Protein AF-A0A529NSJ1-F1 (afdb_monomer_lite)

Radius of gyration: 13.99 Å; chains: 1; bounding box: 33×19×39 Å

Structure (mmCIF, N/CA/C/O backbone):
data_AF-A0A529NSJ1-F1
#
_entry.id   AF-A0A529NSJ1-F1
#
loop_
_atom_site.group_PDB
_atom_site.id
_atom_site.type_symbol
_atom_site.label_atom_id
_atom_site.label_alt_id
_atom_site.label_comp_id
_atom_site.label_asym_id
_atom_site.label_entity_id
_atom_site.label_seq_id
_atom_site.pdbx_PDB_ins_code
_atom_site.Cartn_x
_atom_site.Cartn_y
_atom_site.Cartn_z
_atom_site.occupancy
_atom_site.B_iso_or_equiv
_atom_site.auth_seq_id
_atom_site.auth_comp_id
_atom_site.auth_asym_id
_atom_site.auth_atom_id
_atom_site.pdbx_PDB_model_num
ATOM 1 N N . MET A 1 1 ? 10.291 2.738 1.153 1.00 84.56 1 MET A N 1
ATOM 2 C CA . MET A 1 1 ? 9.790 2.147 2.417 1.00 84.56 1 MET A CA 1
ATOM 3 C C . MET A 1 1 ? 9.119 3.174 3.328 1.00 84.56 1 MET A C 1
ATOM 5 O O . MET A 1 1 ? 8.039 2.883 3.816 1.00 84.56 1 MET A O 1
ATOM 9 N N . PHE A 1 2 ? 9.697 4.365 3.539 1.00 91.06 2 PHE A N 1
ATOM 10 C CA . PHE A 1 2 ? 9.144 5.347 4.486 1.00 91.06 2 PHE A CA 1
ATOM 11 C C . PHE A 1 2 ? 7.690 5.755 4.222 1.00 91.06 2 PHE A C 1
ATOM 13 O O . PHE A 1 2 ? 6.905 5.755 5.158 1.00 91.06 2 PHE A O 1
ATOM 20 N N . SER A 1 3 ? 7.300 6.031 2.974 1.00 91.88 3 SER A N 1
ATOM 21 C CA . SER A 1 3 ? 5.916 6.424 2.666 1.00 91.88 3 SER A CA 1
ATOM 22 C C . SER A 1 3 ? 4.901 5.318 2.970 1.00 91.88 3 SER A C 1
ATOM 24 O O . SER A 1 3 ? 3.846 5.598 3.528 1.00 91.88 3 SER A O 1
ATOM 26 N N . LEU A 1 4 ? 5.235 4.063 2.646 1.00 93.56 4 LEU A N 1
ATOM 27 C CA . LEU A 1 4 ? 4.397 2.904 2.967 1.00 93.56 4 LEU A CA 1
ATOM 28 C C . LEU A 1 4 ? 4.252 2.737 4.485 1.00 93.56 4 LEU A C 1
ATOM 30 O O . LEU A 1 4 ? 3.138 2.605 4.981 1.00 93.56 4 LEU A O 1
ATOM 34 N N . ALA A 1 5 ? 5.371 2.787 5.215 1.00 94.31 5 ALA A N 1
ATOM 35 C CA . ALA A 1 5 ? 5.370 2.6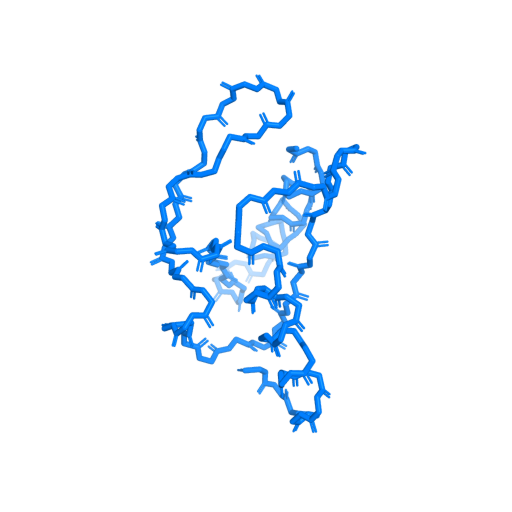71 6.670 1.00 94.31 5 ALA A CA 1
ATOM 36 C C . ALA A 1 5 ? 4.559 3.800 7.322 1.00 94.31 5 ALA A C 1
ATOM 38 O O . ALA A 1 5 ? 3.705 3.526 8.154 1.00 94.31 5 ALA A O 1
ATOM 39 N N . ALA A 1 6 ? 4.748 5.046 6.881 1.00 94.94 6 ALA A N 1
ATOM 40 C CA . ALA A 1 6 ? 4.013 6.198 7.396 1.00 94.94 6 ALA A CA 1
ATOM 41 C C . ALA A 1 6 ? 2.495 6.068 7.188 1.00 94.94 6 ALA A C 1
ATOM 43 O O . ALA A 1 6 ? 1.727 6.379 8.098 1.00 94.94 6 ALA A O 1
ATOM 44 N N . ALA A 1 7 ? 2.057 5.577 6.022 1.00 94.75 7 ALA A N 1
ATOM 45 C CA . ALA A 1 7 ? 0.641 5.334 5.757 1.00 94.75 7 ALA A CA 1
ATOM 46 C C . ALA A 1 7 ? 0.072 4.254 6.692 1.00 94.75 7 ALA A C 1
ATOM 48 O O . ALA A 1 7 ? -0.931 4.489 7.367 1.00 94.75 7 ALA A O 1
ATOM 49 N N . ILE A 1 8 ? 0.744 3.101 6.790 1.00 95.81 8 ILE A N 1
ATOM 50 C CA . ILE A 1 8 ? 0.314 1.998 7.660 1.00 95.81 8 ILE A CA 1
ATOM 51 C C . ILE A 1 8 ? 0.297 2.433 9.131 1.00 95.81 8 ILE A C 1
ATOM 53 O O . ILE A 1 8 ? -0.681 2.189 9.834 1.00 95.81 8 ILE A O 1
ATOM 57 N N . ASP A 1 9 ? 1.340 3.114 9.605 1.00 97.25 9 ASP A N 1
ATOM 58 C CA . ASP A 1 9 ? 1.442 3.545 10.999 1.00 97.25 9 ASP A CA 1
ATOM 59 C C . ASP A 1 9 ? 0.372 4.565 11.383 1.00 97.25 9 ASP A C 1
ATOM 61 O O . ASP A 1 9 ? -0.115 4.535 12.518 1.00 97.25 9 ASP A O 1
ATOM 65 N N . CYS A 1 10 ? -0.041 5.424 10.448 1.00 96.38 10 CYS A N 1
ATOM 66 C CA . CYS A 1 10 ? -1.149 6.349 10.654 1.00 96.38 10 CYS A CA 1
ATOM 67 C C . CYS A 1 10 ? -2.458 5.591 10.935 1.00 96.38 10 CYS A C 1
ATOM 69 O O . CYS A 1 10 ? -3.071 5.785 11.990 1.00 96.38 10 CYS A O 1
ATOM 71 N N . PHE A 1 11 ? -2.848 4.661 10.057 1.00 96.94 11 PHE A N 1
ATOM 72 C CA . PHE A 1 11 ? -4.091 3.893 10.214 1.00 96.94 11 PHE A CA 1
ATOM 73 C C . PHE A 1 11 ? -4.044 2.915 11.387 1.00 96.94 11 PHE A C 1
ATOM 75 O O . PHE A 1 11 ? -5.015 2.786 12.132 1.00 96.94 11 PHE A O 1
ATOM 82 N N . ARG A 1 12 ? -2.890 2.289 11.629 1.00 97.69 12 ARG A N 1
ATOM 83 C CA . ARG A 1 12 ? -2.669 1.439 12.803 1.00 97.69 12 ARG A CA 1
ATOM 84 C C . ARG A 1 12 ? -2.834 2.229 14.103 1.00 97.69 12 ARG A C 1
ATOM 86 O O . ARG A 1 12 ? -3.421 1.727 15.062 1.00 97.69 12 ARG A O 1
ATOM 93 N N . SER A 1 13 ? -2.339 3.466 14.148 1.00 98.19 13 SER A N 1
ATOM 94 C CA . SER A 1 13 ? -2.517 4.350 15.307 1.00 98.19 13 SER A CA 1
ATOM 95 C C . SER A 1 13 ? -3.978 4.762 15.487 1.00 98.19 13 SER A C 1
ATOM 97 O O . SER A 1 13 ? -4.460 4.787 16.619 1.00 98.19 13 SER A O 1
ATOM 99 N N . ALA A 1 14 ? -4.704 5.007 14.392 1.00 98.19 14 ALA A N 1
ATOM 100 C CA . ALA A 1 14 ? -6.140 5.273 14.433 1.00 98.19 14 ALA A CA 1
ATOM 101 C C . ALA A 1 14 ? -6.934 4.075 14.987 1.00 98.19 14 ALA A C 1
ATOM 103 O O . ALA A 1 14 ? -7.727 4.257 15.908 1.00 98.19 14 ALA A O 1
ATOM 104 N N . ASN A 1 15 ? -6.669 2.849 14.515 1.00 98.44 15 ASN A N 1
ATOM 105 C CA . ASN A 1 15 ? -7.284 1.632 15.069 1.00 98.44 15 ASN A CA 1
ATOM 106 C C . ASN A 1 15 ? -7.008 1.497 16.572 1.00 98.44 15 ASN A C 1
ATOM 108 O O . ASN A 1 15 ? -7.921 1.237 17.356 1.00 98.44 15 ASN A O 1
ATOM 112 N N . ARG A 1 16 ? -5.758 1.744 17.000 1.00 98.25 16 ARG A N 1
ATOM 113 C CA . ARG A 1 16 ? -5.383 1.704 18.421 1.00 98.25 16 ARG A CA 1
ATOM 114 C C . ARG A 1 16 ? -6.166 2.718 19.254 1.00 98.25 16 ARG A C 1
ATOM 116 O O . ARG A 1 16 ? -6.595 2.377 20.351 1.00 98.25 16 ARG A O 1
ATOM 123 N N . LEU A 1 17 ? -6.347 3.940 18.753 1.00 98.44 17 LEU A N 1
ATOM 124 C CA . LEU A 1 17 ? -7.124 4.975 19.438 1.00 98.44 17 LEU A CA 1
ATOM 125 C C . LEU A 1 17 ? -8.614 4.611 19.526 1.00 98.44 17 LEU A C 1
ATOM 127 O O . LEU A 1 17 ? -9.255 4.890 20.534 1.00 98.44 17 LEU A O 1
ATOM 131 N N . LEU A 1 18 ? -9.154 3.970 18.488 1.00 98.38 18 LEU A N 1
ATOM 132 C CA . LEU A 1 18 ? -10.552 3.533 18.427 1.00 98.38 18 LEU A CA 1
ATOM 133 C C . LEU A 1 18 ? -10.825 2.243 19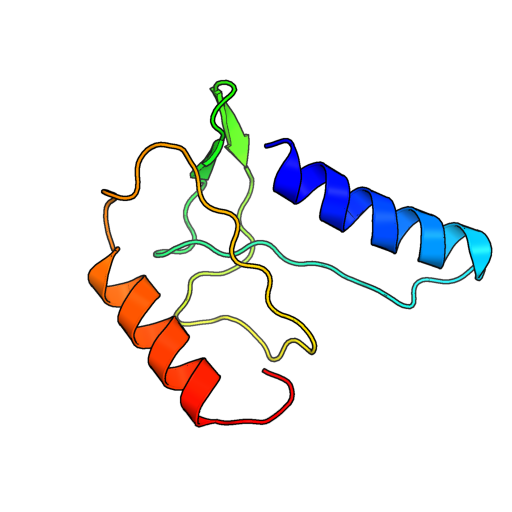.217 1.00 98.38 18 LEU A C 1
ATOM 135 O O . LEU A 1 18 ? -11.988 1.905 19.436 1.00 98.38 18 LEU A O 1
ATOM 139 N N . GLY A 1 19 ? -9.780 1.515 19.623 1.00 98.19 19 GLY A N 1
ATOM 140 C CA . GLY A 1 19 ? -9.892 0.248 20.350 1.00 98.19 19 GLY A CA 1
ATOM 141 C C . GLY A 1 19 ? -10.465 -0.906 19.520 1.00 98.19 19 GLY A C 1
ATOM 142 O O . GLY A 1 19 ? -10.906 -1.900 20.091 1.00 98.19 19 GLY A O 1
ATOM 143 N N . ARG A 1 20 ? -10.495 -0.776 18.188 1.00 97.81 20 ARG A N 1
ATOM 144 C CA . ARG A 1 20 ? -10.956 -1.809 17.249 1.00 97.81 20 ARG A CA 1
ATOM 145 C C . ARG A 1 20 ? -10.331 -1.610 15.871 1.00 97.81 20 ARG A C 1
ATOM 147 O O . ARG A 1 20 ? -9.936 -0.495 15.524 1.00 97.81 20 ARG A O 1
ATOM 154 N N . ASP A 1 21 ? -10.327 -2.664 15.068 1.00 97.12 21 ASP A N 1
ATOM 155 C CA . ASP A 1 21 ? -9.829 -2.607 13.696 1.00 97.12 21 ASP A CA 1
ATOM 156 C C . ASP A 1 21 ? -10.892 -2.021 12.764 1.00 97.12 21 ASP A C 1
ATOM 158 O O . ASP A 1 21 ? -11.879 -2.670 12.425 1.00 97.12 21 ASP A O 1
ATOM 162 N N . VAL A 1 22 ? -10.707 -0.753 12.389 1.00 97.44 22 VAL A N 1
AT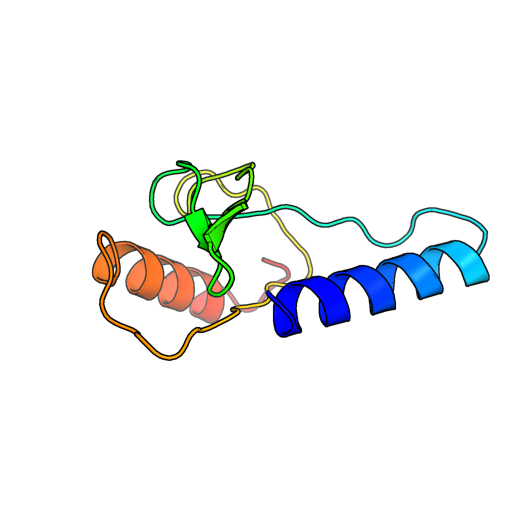OM 163 C CA . VAL A 1 22 ? -11.542 -0.054 11.398 1.00 97.44 22 VAL A CA 1
ATOM 164 C C . VAL A 1 22 ? -10.859 -0.029 10.036 1.00 97.44 22 VAL A C 1
ATOM 166 O O . VAL A 1 22 ? -11.522 -0.143 9.013 1.00 97.44 22 VAL A O 1
ATOM 169 N N . TYR A 1 23 ? -9.533 0.091 10.026 1.00 97.25 23 TYR A N 1
ATOM 170 C CA . TYR A 1 23 ? -8.724 0.088 8.816 1.00 97.25 23 TYR A CA 1
ATOM 171 C C . TYR A 1 23 ? -7.943 -1.216 8.690 1.00 97.25 23 TYR A C 1
ATOM 173 O O . TYR A 1 23 ? -7.248 -1.622 9.622 1.00 97.25 23 TYR A O 1
ATOM 181 N N . GLY A 1 24 ? -8.017 -1.828 7.514 1.00 95.62 24 GLY A N 1
ATOM 182 C CA . GLY A 1 24 ? -7.101 -2.870 7.066 1.00 95.62 24 GLY A CA 1
ATOM 183 C C . GLY A 1 24 ? -6.249 -2.361 5.909 1.00 95.62 24 GLY A C 1
ATOM 184 O O . GLY A 1 24 ? -6.540 -1.328 5.307 1.00 95.62 24 GLY A O 1
ATOM 185 N N . TRP A 1 25 ? -5.189 -3.086 5.587 1.00 95.31 25 TRP A N 1
ATOM 186 C CA . TRP A 1 25 ? -4.368 -2.803 4.417 1.00 95.31 25 TRP A CA 1
ATOM 187 C C . TRP A 1 25 ? -3.938 -4.103 3.762 1.00 95.31 25 TRP A C 1
ATOM 189 O O . TRP A 1 25 ? -3.755 -5.125 4.421 1.00 95.31 25 TRP A O 1
ATOM 199 N N . THR A 1 26 ? -3.749 -4.028 2.454 1.00 95.50 26 THR A N 1
ATOM 200 C CA . THR A 1 26 ? -3.211 -5.106 1.638 1.00 95.50 26 THR A CA 1
ATOM 201 C C . THR A 1 26 ? -2.131 -4.547 0.730 1.00 95.50 26 THR A C 1
ATOM 203 O O . THR A 1 26 ? -2.117 -3.354 0.416 1.00 95.50 26 THR A O 1
ATOM 206 N N . THR A 1 27 ? -1.214 -5.403 0.308 1.00 95.81 27 THR A N 1
ATOM 207 C CA . THR A 1 27 ? -0.102 -5.035 -0.569 1.00 95.81 27 THR A CA 1
ATOM 208 C C . THR A 1 27 ? -0.293 -5.600 -1.968 1.00 95.81 27 THR A C 1
ATOM 210 O O . THR A 1 27 ? -0.830 -6.694 -2.140 1.00 95.81 27 THR A O 1
ATOM 213 N N . ILE A 1 28 ? 0.114 -4.825 -2.977 1.00 95.06 28 ILE A N 1
ATOM 214 C CA . ILE A 1 28 ? -0.184 -5.108 -4.383 1.00 95.06 28 ILE A CA 1
ATOM 215 C C . ILE A 1 28 ? 1.067 -4.869 -5.226 1.00 95.06 28 ILE A C 1
ATOM 217 O O . ILE A 1 28 ? 1.731 -3.842 -5.060 1.00 95.06 28 ILE A O 1
ATOM 221 N N . SER A 1 29 ? 1.361 -5.774 -6.158 1.00 94.38 29 SER A N 1
ATOM 222 C CA . SER A 1 29 ? 2.394 -5.587 -7.186 1.00 94.38 29 SER A CA 1
ATOM 223 C C . SER A 1 29 ? 1.851 -5.832 -8.597 1.00 94.38 29 SER A C 1
ATOM 225 O O . SER A 1 29 ? 0.667 -6.104 -8.799 1.00 94.38 29 SER A O 1
ATOM 227 N N . ALA A 1 30 ? 2.696 -5.673 -9.617 1.00 94.38 30 ALA A N 1
ATOM 228 C CA . ALA A 1 30 ? 2.280 -5.830 -11.010 1.00 94.38 30 ALA A CA 1
ATOM 229 C C . ALA A 1 30 ? 1.837 -7.269 -11.344 1.00 94.38 30 ALA A C 1
ATOM 231 O O . ALA A 1 30 ? 0.948 -7.478 -12.177 1.00 94.38 30 ALA A O 1
ATOM 232 N N . ASP A 1 31 ? 2.453 -8.255 -10.709 1.00 94.25 31 ASP A N 1
ATOM 233 C CA . ASP A 1 31 ? 2.333 -9.691 -10.976 1.00 94.25 31 ASP A CA 1
ATOM 234 C C . ASP A 1 31 ? 1.952 -10.512 -9.738 1.00 94.25 31 ASP A C 1
ATOM 236 O O . ASP A 1 31 ? 1.530 -11.650 -9.899 1.00 94.25 31 ASP A O 1
ATOM 240 N N . GLY A 1 32 ? 1.984 -9.917 -8.544 1.00 94.81 32 GLY A N 1
ATOM 241 C CA . GLY A 1 32 ? 1.750 -10.607 -7.275 1.00 94.81 32 GLY A CA 1
ATOM 242 C C . GLY A 1 32 ? 3.043 -11.070 -6.601 1.00 94.81 32 GLY A C 1
ATOM 243 O O . GLY A 1 32 ? 3.000 -11.530 -5.462 1.00 94.81 32 GLY A O 1
ATOM 244 N N . ASP A 1 33 ? 4.196 -10.895 -7.251 1.00 94.44 33 ASP A N 1
ATOM 245 C CA . ASP A 1 33 ? 5.489 -11.276 -6.693 1.00 94.44 33 ASP A CA 1
ATOM 246 C C . ASP A 1 33 ? 6.020 -10.216 -5.724 1.00 94.44 33 ASP A C 1
ATOM 248 O O . ASP A 1 33 ? 5.645 -9.039 -5.776 1.00 94.44 33 ASP A O 1
ATOM 252 N N . ALA A 1 34 ? 6.924 -10.644 -4.838 1.00 94.56 34 ALA A N 1
ATOM 253 C CA . ALA A 1 34 ? 7.568 -9.784 -3.852 1.00 94.56 34 ALA A CA 1
ATOM 254 C C . ALA A 1 34 ? 8.293 -8.597 -4.507 1.00 94.56 34 ALA A C 1
ATOM 256 O O . ALA A 1 34 ? 9.016 -8.746 -5.492 1.00 94.56 34 ALA A O 1
ATOM 257 N N . VAL A 1 35 ? 8.162 -7.413 -3.904 1.00 91.69 35 VAL A N 1
ATOM 258 C CA . VAL A 1 35 ? 8.799 -6.186 -4.404 1.00 91.69 35 VAL A CA 1
ATOM 259 C C . VAL A 1 35 ? 9.917 -5.756 -3.467 1.00 91.69 35 VAL A C 1
ATOM 261 O O . VAL A 1 35 ? 9.733 -5.664 -2.253 1.00 91.69 35 VAL A O 1
ATOM 264 N N . MET A 1 36 ? 11.078 -5.436 -4.034 1.00 91.56 36 MET A N 1
ATOM 265 C CA . MET A 1 36 ? 12.195 -4.887 -3.272 1.00 91.56 36 MET A CA 1
ATOM 266 C C . MET A 1 36 ? 11.955 -3.420 -2.930 1.00 91.56 36 MET A C 1
ATOM 268 O O . MET A 1 36 ? 11.828 -2.563 -3.806 1.00 91.56 36 MET A O 1
ATOM 272 N N . ALA A 1 37 ? 11.936 -3.111 -1.637 1.00 91.12 37 ALA A N 1
ATOM 273 C CA . ALA A 1 37 ? 11.903 -1.739 -1.167 1.00 91.12 37 ALA A CA 1
ATOM 274 C C . ALA A 1 37 ? 13.263 -1.047 -1.364 1.00 91.12 37 ALA A C 1
ATOM 276 O O . ALA A 1 37 ? 14.314 -1.678 -1.440 1.00 91.12 37 ALA A O 1
ATOM 277 N N . SER A 1 38 ? 13.251 0.290 -1.372 1.00 88.81 38 SER A N 1
ATOM 278 C CA . SER A 1 38 ? 14.445 1.131 -1.570 1.00 88.81 38 SER A CA 1
ATOM 279 C C . SER A 1 38 ? 15.578 0.901 -0.561 1.00 88.81 38 SER A C 1
ATOM 281 O O . SER A 1 38 ? 16.702 1.315 -0.803 1.00 88.81 38 SER A O 1
ATOM 283 N N . ASN A 1 39 ? 15.282 0.289 0.583 1.00 91.06 39 ASN A N 1
ATOM 284 C CA . ASN A 1 39 ? 16.253 -0.070 1.614 1.00 91.06 39 ASN A CA 1
ATOM 285 C C . ASN A 1 39 ? 16.740 -1.527 1.504 1.00 91.06 39 ASN A C 1
ATOM 287 O O . ASN A 1 39 ? 17.363 -2.023 2.436 1.00 91.06 39 ASN A O 1
ATOM 291 N N . GLY A 1 40 ? 16.419 -2.224 0.412 1.00 91.56 40 GLY A N 1
ATOM 292 C CA . GLY A 1 40 ? 16.869 -3.591 0.163 1.00 91.56 40 GLY A CA 1
ATOM 293 C C . GLY A 1 40 ? 16.103 -4.676 0.919 1.00 91.56 40 GLY A C 1
ATOM 294 O O . GLY A 1 40 ? 16.553 -5.815 0.919 1.00 91.56 40 GLY A O 1
ATOM 295 N N . LEU A 1 41 ? 14.958 -4.370 1.540 1.00 93.19 41 LEU A N 1
ATOM 296 C CA . LEU A 1 41 ? 14.093 -5.395 2.134 1.00 93.19 41 LEU A CA 1
ATOM 297 C C . LEU A 1 41 ? 13.018 -5.858 1.138 1.00 93.19 41 LEU A C 1
ATOM 299 O O . LEU A 1 41 ? 12.379 -5.003 0.514 1.00 93.19 41 L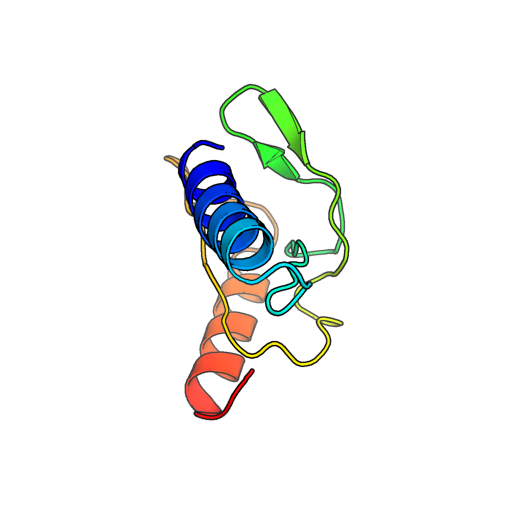EU A O 1
ATOM 303 N N . PRO A 1 42 ? 12.782 -7.175 0.998 1.00 94.31 42 PRO A N 1
ATOM 304 C CA . PRO A 1 42 ? 11.655 -7.680 0.230 1.00 94.31 42 PRO A CA 1
ATOM 305 C C . PRO A 1 42 ? 10.353 -7.423 0.990 1.00 94.31 42 PRO A C 1
ATOM 307 O O . PRO A 1 42 ? 10.244 -7.697 2.187 1.00 94.31 42 PRO A O 1
ATOM 310 N N . LEU A 1 43 ? 9.351 -6.913 0.285 1.00 93.19 43 LEU A N 1
ATOM 311 C CA . LEU A 1 43 ? 7.994 -6.786 0.792 1.00 93.19 43 LEU A CA 1
ATOM 312 C C . LEU A 1 43 ? 7.176 -7.977 0.307 1.00 93.19 43 LEU A C 1
ATOM 314 O O . LEU A 1 43 ? 7.128 -8.251 -0.894 1.00 93.19 43 LEU A O 1
ATOM 318 N N . LYS A 1 44 ? 6.520 -8.666 1.246 1.00 95.25 44 LYS A N 1
ATOM 319 C CA . LYS A 1 44 ? 5.462 -9.621 0.912 1.00 95.25 44 LYS A CA 1
ATOM 320 C C . LYS A 1 44 ? 4.357 -8.867 0.176 1.00 95.25 44 LYS A C 1
ATOM 322 O O . LYS A 1 44 ? 4.008 -7.764 0.592 1.00 95.25 44 LYS A O 1
ATOM 327 N N . ILE A 1 45 ? 3.841 -9.484 -0.880 1.00 96.50 45 ILE A N 1
ATOM 328 C CA . ILE A 1 45 ? 2.708 -8.995 -1.654 1.00 96.50 45 ILE A CA 1
ATOM 329 C C . ILE A 1 45 ? 1.528 -9.944 -1.456 1.00 96.50 45 ILE A C 1
ATOM 331 O O . ILE A 1 45 ? 1.718 -11.156 -1.346 1.00 96.50 45 ILE A O 1
ATOM 335 N N . ASP A 1 46 ? 0.327 -9.383 -1.345 1.00 97.44 46 ASP A N 1
ATOM 336 C CA . ASP A 1 46 ? -0.900 -10.151 -1.136 1.00 97.44 46 ASP A CA 1
ATOM 337 C C . ASP A 1 46 ? -1.644 -10.400 -2.456 1.00 97.44 46 ASP A C 1
ATOM 339 O O . ASP A 1 46 ? -2.204 -11.478 -2.630 1.00 97.44 46 ASP A O 1
ATOM 343 N N . TYR A 1 47 ? -1.615 -9.434 -3.386 1.00 97.00 47 TYR A N 1
ATOM 344 C CA . TYR A 1 47 ? -2.314 -9.507 -4.676 1.00 97.00 47 TYR A CA 1
ATOM 345 C C . TYR A 1 47 ? -1.490 -8.921 -5.830 1.00 97.00 47 TYR A C 1
ATOM 347 O O . TYR A 1 47 ? -0.605 -8.083 -5.647 1.00 97.00 47 TYR A O 1
ATOM 355 N N . SER A 1 48 ? -1.831 -9.299 -7.055 1.00 95.81 48 SER A N 1
ATOM 356 C CA . SER A 1 48 ? -1.426 -8.582 -8.260 1.00 95.81 48 SER A CA 1
ATOM 357 C C . SER A 1 48 ? -2.431 -7.469 -8.603 1.00 95.81 48 SER A C 1
ATOM 359 O O . SER A 1 48 ? -3.547 -7.401 -8.088 1.00 95.81 48 SER A O 1
ATOM 361 N N . VAL A 1 49 ? -2.092 -6.603 -9.562 1.00 94.38 49 VAL A N 1
ATOM 362 C CA . VAL A 1 49 ? -3.063 -5.627 -10.096 1.00 94.38 49 VAL A CA 1
ATOM 363 C C . VAL A 1 49 ? -4.256 -6.263 -10.829 1.00 94.38 49 VAL A C 1
ATOM 365 O O . VAL A 1 49 ? -5.203 -5.552 -11.159 1.00 94.38 49 VAL A O 1
ATOM 368 N N . ALA A 1 50 ? -4.209 -7.560 -11.151 1.00 92.56 50 ALA A N 1
ATOM 369 C CA . ALA A 1 50 ? -5.264 -8.245 -11.901 1.00 92.56 50 ALA A CA 1
ATOM 370 C C . ALA A 1 50 ? -6.330 -8.903 -11.007 1.00 92.56 50 ALA A C 1
ATOM 372 O O . ALA A 1 50 ? -7.443 -9.129 -11.474 1.00 92.56 50 ALA A O 1
ATOM 373 N N . ASP A 1 51 ? -6.000 -9.193 -9.750 1.00 93.38 51 ASP A N 1
ATOM 374 C CA . ASP A 1 51 ? -6.803 -9.973 -8.797 1.00 93.38 51 ASP A CA 1
ATOM 375 C C . ASP A 1 51 ? -6.997 -9.251 -7.453 1.00 93.38 51 ASP A C 1
ATOM 377 O O . ASP A 1 51 ? -7.384 -9.863 -6.460 1.00 93.38 51 ASP A O 1
ATOM 381 N N . LEU A 1 52 ? -6.766 -7.937 -7.431 1.00 91.62 52 LEU A N 1
ATOM 382 C CA . LEU A 1 52 ? -7.054 -7.080 -6.288 1.00 91.62 52 LEU A CA 1
ATOM 383 C C . LEU A 1 52 ? -8.558 -7.138 -5.933 1.00 91.62 52 LEU A C 1
ATOM 385 O O . LEU A 1 52 ? -9.382 -6.782 -6.786 1.00 91.62 52 LEU A O 1
ATOM 389 N N . PRO A 1 53 ? -8.939 -7.541 -4.703 1.00 91.62 53 PRO A N 1
ATOM 390 C CA . PRO A 1 53 ? -10.309 -7.382 -4.218 1.00 91.62 53 PRO A CA 1
ATOM 391 C C . PRO A 1 53 ? -10.696 -5.899 -4.092 1.00 91.62 53 PRO A C 1
ATOM 393 O O . PRO A 1 53 ? -9.811 -5.048 -4.040 1.00 91.62 53 PRO A O 1
ATOM 396 N N . PRO A 1 54 ? -11.994 -5.572 -3.982 1.00 89.19 54 PRO A N 1
ATOM 397 C CA . PRO A 1 54 ? -12.422 -4.202 -3.711 1.00 89.19 54 PRO A CA 1
ATOM 398 C C . PRO A 1 54 ? -11.737 -3.607 -2.465 1.00 89.19 54 PRO A C 1
ATOM 400 O O . PRO A 1 54 ? -11.599 -4.288 -1.445 1.00 89.19 54 PRO A O 1
ATOM 403 N N . VAL A 1 55 ? -11.306 -2.348 -2.551 1.00 90.69 55 VAL A N 1
ATOM 404 C CA . VAL A 1 55 ? -10.649 -1.564 -1.498 1.00 90.69 55 VAL A CA 1
ATOM 405 C C . VAL A 1 55 ? -11.210 -0.143 -1.442 1.00 90.69 55 VAL A C 1
ATOM 407 O O . VAL A 1 55 ? -11.379 0.521 -2.451 1.00 90.69 55 VAL A O 1
ATOM 410 N N . ASP A 1 56 ? -11.413 0.417 -0.255 1.00 91.12 56 ASP A N 1
ATOM 411 C CA . ASP A 1 56 ? -11.980 1.772 -0.156 1.00 91.12 56 ASP A CA 1
ATOM 412 C C . ASP A 1 56 ? -10.993 2.876 -0.571 1.00 91.12 56 ASP A C 1
ATOM 414 O O . ASP A 1 56 ? -11.388 3.933 -1.067 1.00 91.12 56 ASP A O 1
ATOM 418 N N . ILE A 1 57 ? -9.694 2.645 -0.349 1.00 90.75 57 ILE A N 1
ATOM 419 C CA . ILE A 1 57 ? -8.623 3.624 -0.562 1.00 90.75 57 ILE A CA 1
ATOM 420 C C . ILE A 1 57 ? -7.412 2.924 -1.180 1.00 90.75 57 ILE A C 1
ATOM 422 O O . ILE A 1 57 ? -6.913 1.937 -0.641 1.00 90.75 57 ILE A O 1
ATOM 426 N N . LEU A 1 58 ? -6.881 3.481 -2.273 1.00 91.88 58 LEU A N 1
ATOM 427 C CA . LEU A 1 58 ? -5.637 3.023 -2.892 1.00 91.88 58 LEU A CA 1
ATOM 428 C C . LEU A 1 58 ? -4.538 4.075 -2.748 1.00 91.88 58 LEU A C 1
ATOM 430 O O . LEU A 1 58 ? -4.669 5.208 -3.212 1.00 91.88 58 LEU A O 1
ATOM 434 N N . PHE A 1 59 ? -3.412 3.661 -2.173 1.00 92.75 59 PHE A N 1
ATOM 435 C CA . PHE A 1 59 ? -2.185 4.449 -2.133 1.00 92.75 59 PHE A CA 1
ATOM 436 C C . PHE A 1 59 ? -1.200 3.945 -3.186 1.00 92.75 59 PHE A C 1
ATOM 438 O O . PHE A 1 59 ? -0.886 2.758 -3.236 1.00 92.75 59 PHE A O 1
ATOM 445 N N . VAL A 1 60 ? -0.647 4.858 -3.986 1.00 91.88 60 VAL A N 1
ATOM 446 C CA . VAL A 1 60 ? 0.469 4.556 -4.891 1.00 91.88 60 VAL A CA 1
ATOM 447 C C . VAL A 1 60 ? 1.750 5.115 -4.277 1.00 91.88 60 VAL A C 1
ATOM 449 O O . VAL A 1 60 ? 1.958 6.326 -4.248 1.00 91.88 60 VAL A O 1
ATOM 452 N N . SER A 1 61 ? 2.614 4.234 -3.765 1.00 87.50 61 SER A N 1
ATOM 453 C CA . SER A 1 61 ? 3.938 4.614 -3.262 1.00 87.50 61 SER A CA 1
ATOM 454 C C . SER A 1 61 ? 4.971 4.476 -4.377 1.00 87.50 61 SER A C 1
ATOM 456 O O . SER A 1 61 ? 5.132 3.402 -4.949 1.00 87.50 61 SER A O 1
ATOM 458 N N . VAL A 1 62 ? 5.670 5.568 -4.689 1.00 83.50 62 VAL A N 1
ATOM 459 C CA . VAL A 1 62 ? 6.640 5.629 -5.789 1.00 83.50 62 VAL A CA 1
ATOM 460 C C . VAL A 1 62 ? 8.050 5.811 -5.227 1.00 83.50 62 VAL A C 1
ATOM 462 O O . VAL A 1 62 ? 8.245 6.491 -4.219 1.00 83.50 62 VAL A O 1
ATOM 465 N N . GLY A 1 63 ? 9.030 5.162 -5.856 1.00 81.12 63 GLY A N 1
ATOM 466 C CA . GLY A 1 63 ? 10.451 5.323 -5.546 1.00 81.12 63 GLY A CA 1
ATOM 467 C C . GLY A 1 63 ? 11.139 6.365 -6.431 1.00 81.12 63 GLY A C 1
ATOM 468 O O . GLY A 1 63 ? 10.502 7.088 -7.189 1.00 81.12 63 GLY A O 1
ATOM 469 N N . LEU A 1 64 ? 12.470 6.415 -6.356 1.00 82.69 64 LEU A N 1
ATOM 470 C CA . LEU A 1 64 ? 13.285 7.282 -7.219 1.00 82.69 64 LEU A CA 1
ATOM 471 C C . LEU A 1 64 ? 13.308 6.802 -8.678 1.00 82.69 64 LEU A C 1
ATOM 473 O O . LEU A 1 64 ? 13.370 7.620 -9.591 1.00 82.69 64 LEU A O 1
ATOM 477 N N . SER A 1 65 ? 13.245 5.484 -8.896 1.00 82.38 65 SER A N 1
ATOM 478 C CA . SER A 1 65 ? 13.059 4.905 -10.227 1.00 82.38 65 SER A CA 1
ATOM 479 C C . SER A 1 65 ? 11.580 4.643 -10.483 1.00 82.38 65 SER A C 1
ATOM 481 O O . SER A 1 65 ? 10.885 4.065 -9.646 1.00 82.38 65 SER A O 1
ATOM 483 N N . ILE A 1 66 ? 11.129 5.039 -11.671 1.00 84.31 66 ILE A N 1
ATOM 484 C CA . ILE A 1 66 ? 9.778 4.790 -12.187 1.00 84.31 66 ILE A CA 1
ATOM 485 C C . ILE A 1 66 ? 9.785 3.840 -13.389 1.00 84.31 66 ILE A C 1
ATOM 487 O O . ILE A 1 66 ? 8.756 3.672 -14.045 1.00 84.31 66 ILE A O 1
ATOM 491 N N . GLU A 1 67 ? 10.940 3.257 -13.710 1.00 88.88 67 GLU A N 1
ATOM 492 C CA . GLU A 1 67 ? 11.071 2.174 -14.682 1.00 88.88 67 GLU A CA 1
ATOM 493 C C . GLU A 1 67 ? 11.151 0.842 -13.943 1.00 88.88 67 GLU A C 1
ATOM 495 O O . GLU A 1 67 ? 12.000 0.657 -13.070 1.00 88.88 67 GLU A O 1
ATOM 500 N N . PHE A 1 68 ? 10.229 -0.064 -14.271 1.00 86.75 68 PHE A N 1
ATOM 501 C CA . PHE A 1 68 ? 10.109 -1.376 -13.644 1.00 86.75 68 PHE A CA 1
ATOM 502 C C . PHE A 1 68 ? 9.320 -2.348 -14.544 1.00 86.75 68 PHE A C 1
ATOM 504 O O . PHE A 1 68 ? 8.483 -1.909 -15.347 1.00 86.75 68 PHE A O 1
ATOM 511 N N . PRO A 1 69 ? 9.549 -3.669 -14.419 1.00 89.00 69 PRO A N 1
ATOM 512 C CA . PRO A 1 69 ? 8.766 -4.679 -15.128 1.00 89.00 69 PRO A CA 1
ATOM 513 C C . PRO A 1 69 ? 7.263 -4.542 -14.851 1.00 89.00 69 PRO A C 1
ATOM 515 O O . PRO A 1 69 ? 6.841 -4.350 -13.717 1.00 89.00 69 PRO A O 1
ATOM 518 N N . GLY A 1 70 ? 6.430 -4.614 -15.891 1.00 91.69 70 GLY A N 1
ATOM 519 C CA . GLY A 1 70 ? 4.973 -4.515 -15.731 1.00 91.69 70 GLY A CA 1
ATOM 520 C C . GLY A 1 70 ? 4.420 -3.090 -15.568 1.00 91.69 70 GLY A C 1
ATOM 521 O O . GLY A 1 70 ? 3.222 -2.933 -15.332 1.00 91.69 70 GLY A O 1
ATOM 522 N N . LYS A 1 71 ? 5.229 -2.038 -15.765 1.00 93.00 71 LYS A N 1
ATOM 523 C CA . LYS A 1 71 ? 4.791 -0.626 -15.711 1.00 93.00 71 LYS A CA 1
ATOM 524 C C . LYS A 1 71 ? 3.534 -0.328 -16.532 1.00 93.00 71 LYS A C 1
ATOM 526 O O . LYS A 1 71 ? 2.607 0.309 -16.034 1.00 93.00 71 LYS A O 1
ATOM 531 N N . SER A 1 72 ? 3.470 -0.791 -17.780 1.00 94.44 72 SER A N 1
ATOM 532 C CA . SER A 1 72 ? 2.300 -0.583 -18.647 1.00 94.44 72 SER A CA 1
ATOM 533 C C . SER A 1 72 ? 1.034 -1.227 -18.074 1.00 94.44 72 SER A C 1
ATOM 535 O O . SER A 1 72 ? -0.024 -0.596 -18.084 1.00 94.44 72 SER A O 1
ATOM 537 N N . LYS A 1 73 ? 1.158 -2.437 -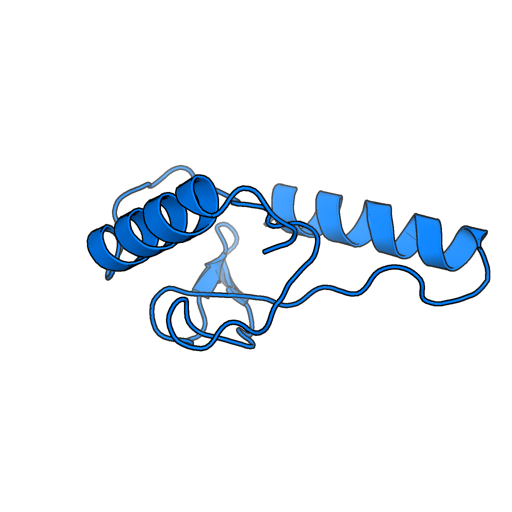17.511 1.00 94.50 73 LYS A N 1
ATOM 538 C CA . LYS A 1 73 ? 0.077 -3.172 -16.838 1.00 94.50 73 LYS A CA 1
ATOM 539 C C . LYS A 1 73 ? -0.433 -2.401 -15.618 1.00 94.50 73 LYS A C 1
ATOM 541 O O . LYS A 1 73 ? -1.635 -2.173 -15.511 1.00 94.50 73 LYS A O 1
ATOM 546 N N . VAL A 1 74 ? 0.470 -1.922 -14.758 1.00 94.38 74 VAL A N 1
ATOM 547 C CA . VAL A 1 74 ? 0.114 -1.114 -13.577 1.00 94.38 74 VAL A CA 1
ATOM 548 C C . VAL A 1 74 ? -0.591 0.181 -13.983 1.00 94.38 74 VAL A C 1
ATOM 550 O O . VAL A 1 74 ? -1.659 0.493 -13.464 1.00 94.38 74 VAL A O 1
ATOM 553 N N . LEU A 1 75 ? -0.056 0.923 -14.956 1.00 94.75 75 LEU A N 1
ATOM 554 C CA . LEU A 1 75 ? -0.675 2.171 -15.414 1.00 94.75 75 LEU A CA 1
ATOM 555 C C . LEU A 1 75 ? -2.047 1.943 -16.065 1.00 94.75 75 LEU A C 1
ATOM 557 O O . LEU A 1 75 ? -2.948 2.765 -15.906 1.00 94.75 75 LEU A O 1
ATOM 561 N N . ALA A 1 76 ? -2.227 0.847 -16.805 1.00 94.81 76 ALA A N 1
ATOM 562 C CA . ALA A 1 76 ? -3.526 0.479 -17.363 1.00 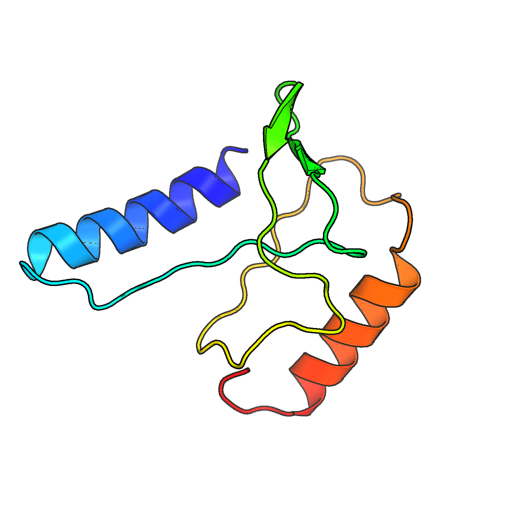94.81 76 ALA A CA 1
ATOM 563 C C . ALA A 1 76 ? -4.547 0.158 -16.258 1.00 94.81 76 ALA A C 1
ATOM 565 O O . ALA A 1 76 ? -5.680 0.645 -16.328 1.00 94.81 76 ALA A O 1
ATOM 566 N N . ALA A 1 77 ? -4.137 -0.585 -15.224 1.00 93.44 77 ALA A N 1
ATOM 567 C CA . ALA A 1 77 ? -4.968 -0.880 -14.059 1.00 93.44 77 ALA A CA 1
ATOM 568 C C . ALA A 1 77 ? -5.379 0.404 -13.321 1.00 93.44 77 ALA A C 1
ATOM 570 O O . ALA A 1 77 ? -6.573 0.659 -13.177 1.00 93.44 77 ALA A O 1
ATOM 571 N N . LEU A 1 78 ? -4.421 1.280 -12.989 1.00 92.56 78 LEU A N 1
ATOM 572 C CA . LEU A 1 78 ? -4.683 2.569 -12.333 1.00 92.56 78 LEU A CA 1
ATOM 573 C C . LEU A 1 78 ? -5.664 3.444 -13.127 1.00 92.56 78 LEU A C 1
ATOM 575 O O . LEU A 1 78 ? -6.594 4.006 -12.556 1.00 92.56 78 LEU A O 1
ATOM 579 N N . ARG A 1 79 ? -5.517 3.527 -14.457 1.00 93.44 79 ARG A N 1
ATOM 580 C CA . ARG A 1 79 ? -6.475 4.253 -15.314 1.00 93.44 79 ARG A CA 1
ATOM 581 C C . ARG A 1 79 ? -7.857 3.604 -15.322 1.00 93.44 79 ARG A C 1
ATOM 583 O O . ARG A 1 79 ? -8.858 4.304 -15.428 1.00 93.44 79 ARG A O 1
ATOM 590 N N . SER A 1 80 ? -7.928 2.276 -15.279 1.00 91.00 80 SER A N 1
ATOM 591 C CA . SER A 1 80 ? -9.195 1.539 -15.219 1.00 91.00 80 SER A CA 1
ATOM 592 C C . SER A 1 80 ? -9.928 1.760 -13.899 1.00 91.00 80 SER A C 1
ATOM 594 O O . SER A 1 80 ? -11.136 1.984 -13.891 1.00 91.00 80 SER A O 1
ATOM 596 N N . TRP A 1 81 ? -9.194 1.736 -12.794 1.00 89.81 81 TRP A N 1
ATOM 597 C CA . TRP A 1 81 ? -9.687 2.025 -11.452 1.00 89.81 81 TRP A CA 1
ATOM 598 C C . TRP A 1 81 ? -10.128 3.484 -11.307 1.00 89.81 81 TRP A C 1
ATOM 600 O O . TRP A 1 81 ? -11.268 3.740 -10.936 1.00 89.81 81 TRP A O 1
ATOM 610 N N . GLY A 1 82 ? -9.303 4.441 -11.740 1.00 88.38 82 GLY A N 1
ATOM 611 C CA . GLY A 1 82 ? -9.641 5.867 -11.683 1.00 88.38 82 GLY A CA 1
ATOM 612 C C . GLY A 1 82 ? -10.888 6.250 -12.490 1.00 88.38 82 GLY A C 1
ATOM 613 O O . GLY A 1 82 ? -11.641 7.123 -12.075 1.00 88.38 82 GLY A O 1
ATOM 614 N N . ARG A 1 83 ? -11.162 5.571 -13.616 1.00 88.44 83 ARG A N 1
ATOM 615 C CA . ARG A 1 83 ? -12.385 5.795 -14.413 1.00 88.44 83 ARG A CA 1
ATOM 616 C C . ARG A 1 83 ? -13.662 5.279 -13.751 1.00 88.44 83 ARG A C 1
ATOM 618 O O . ARG A 1 83 ? -14.740 5.710 -14.145 1.00 88.44 83 ARG A O 1
ATOM 625 N N . ARG A 1 84 ? -13.563 4.331 -12.814 1.00 81.75 84 ARG A N 1
ATOM 626 C CA . ARG A 1 84 ? -14.733 3.711 -12.174 1.00 81.75 84 ARG A CA 1
ATOM 627 C C . ARG A 1 84 ? -15.331 4.563 -11.054 1.00 81.75 84 ARG A C 1
ATOM 629 O O . ARG A 1 84 ? -16.483 4.334 -10.716 1.00 81.75 84 ARG A O 1
ATOM 636 N N . GLY A 1 85 ? -14.601 5.555 -10.538 1.00 69.69 85 GLY A N 1
ATOM 637 C CA . GLY A 1 85 ? -15.131 6.641 -9.698 1.00 69.69 85 GLY A CA 1
ATOM 638 C C . GLY A 1 85 ? -15.721 6.258 -8.331 1.00 69.69 85 GLY A C 1
ATOM 639 O O . GLY A 1 85 ? -16.051 7.157 -7.567 1.00 69.69 85 GLY A O 1
ATOM 640 N N . ASN A 1 86 ? -15.837 4.972 -8.006 1.00 54.78 86 ASN A N 1
ATOM 641 C CA . ASN A 1 86 ? -16.353 4.468 -6.734 1.00 54.78 86 ASN A CA 1
ATOM 642 C C . ASN A 1 86 ? -15.214 3.924 -5.864 1.00 54.78 86 ASN A C 1
ATOM 644 O O . ASN A 1 86 ? -14.104 3.743 -6.369 1.00 54.78 86 ASN A O 1
ATOM 648 N N . ALA A 1 87 ? -15.513 3.661 -4.581 1.00 54.72 87 ALA A N 1
ATOM 649 C CA . ALA A 1 87 ? -14.695 2.803 -3.718 1.00 54.72 87 ALA A CA 1
ATOM 650 C C . ALA A 1 87 ? -14.175 1.626 -4.560 1.00 54.72 87 ALA A C 1
ATOM 652 O O . ALA A 1 87 ? -14.962 0.990 -5.272 1.00 54.72 87 ALA A O 1
ATOM 653 N N . LEU A 1 88 ? -12.849 1.510 -4.621 1.00 51.75 88 LEU A N 1
ATOM 654 C CA . LEU A 1 88 ? -12.124 0.707 -5.605 1.00 51.75 88 LEU A CA 1
ATOM 655 C C . LEU A 1 88 ? -12.420 -0.783 -5.472 1.00 51.75 88 LEU A C 1
ATOM 657 O O . LEU A 1 88 ? -12.876 -1.217 -4.398 1.00 51.75 88 LEU A O 1
#

Sequence (88 aa):
MFSLAAAIDCFRSANRLLGRDVYGWTTISADGDAVMASNGLPLKIDYSVADLPPVDILFVSVGLSIEFPGKSKVLAALRSWGRRGNAL

Secondary structure (DSSP, 8-state):
-HHHHHHHHHHHHHHHHHTS-------EESSSS-EE-TTSPEEP--EETTSPPP-S-------S----TTHHHHHHHHHHHHHH-S--

pLDDT: mean 91.3, std 8.5, range [51.75, 98.44]

Foldseek 3Di:
DVVVCVVVVVQVVVCVVVVHRPDDDFFEAQQQDWDQDPVRDTDHHDYYLVPDDFAQDDDDDDDPDQDDPNSVSVVVSVVVVVVVVGRD